Protein AF-A0AB33BSR8-F1 (afdb_monomer_lite)

Structure (mmCIF, N/CA/C/O backbone):
data_AF-A0AB33BSR8-F1
#
_entry.id   AF-A0AB33BSR8-F1
#
loop_
_atom_site.group_PDB
_atom_site.id
_atom_site.type_symbol
_atom_site.label_atom_id
_atom_site.label_alt_id
_atom_site.label_comp_id
_atom_site.label_asym_id
_atom_site.label_entity_id
_atom_site.label_seq_id
_atom_site.pdbx_PDB_ins_code
_atom_site.Cartn_x
_atom_site.Cartn_y
_atom_site.Cartn_z
_atom_site.occupancy
_atom_site.B_iso_or_equiv
_atom_site.auth_seq_id
_atom_site.auth_comp_id
_atom_site.auth_asym_id
_atom_site.auth_atom_id
_atom_site.pdbx_PDB_model_num
ATOM 1 N N . MET A 1 1 ? -10.341 -2.609 6.335 1.00 51.03 1 MET A N 1
ATOM 2 C CA . MET A 1 1 ? -9.520 -3.701 6.896 1.00 51.03 1 MET A CA 1
ATOM 3 C C . MET A 1 1 ? -8.114 -3.187 7.123 1.00 51.03 1 MET A C 1
ATOM 5 O O . MET A 1 1 ? -7.540 -2.626 6.200 1.00 51.03 1 MET A O 1
ATOM 9 N N . LYS A 1 2 ? -7.585 -3.305 8.340 1.00 53.81 2 LYS A N 1
ATOM 10 C CA . LYS A 1 2 ? -6.178 -3.012 8.643 1.00 53.81 2 LYS A CA 1
ATOM 11 C C . LYS A 1 2 ? -5.610 -4.165 9.456 1.00 53.81 2 LYS A C 1
ATOM 13 O O . LYS A 1 2 ? -6.333 -4.763 10.257 1.00 53.81 2 LYS A O 1
ATOM 18 N N . GLU A 1 3 ? -4.337 -4.477 9.235 1.00 43.38 3 GLU A N 1
ATOM 19 C CA . GLU A 1 3 ? -3.652 -5.488 10.028 1.00 43.38 3 GLU A CA 1
ATOM 20 C C . GLU A 1 3 ? -3.653 -5.116 11.518 1.00 43.38 3 GLU A C 1
ATOM 22 O O . GLU A 1 3 ? -3.563 -3.935 11.875 1.00 43.38 3 GLU A O 1
ATOM 27 N N . PRO A 1 4 ? -3.691 -6.113 12.414 1.00 48.81 4 PRO A N 1
ATOM 28 C CA . PRO A 1 4 ? -3.598 -5.917 13.853 1.00 48.81 4 PRO A CA 1
ATOM 29 C C . PRO A 1 4 ? -2.176 -5.548 14.322 1.00 48.81 4 PRO A C 1
ATOM 31 O O . PRO A 1 4 ? -1.739 -6.027 15.370 1.00 48.81 4 PRO A O 1
ATOM 34 N N . ALA A 1 5 ? -1.441 -4.709 13.585 1.00 53.91 5 ALA A N 1
ATOM 35 C CA . ALA A 1 5 ? -0.174 -4.170 14.064 1.00 53.91 5 ALA A CA 1
ATOM 36 C C . ALA A 1 5 ? -0.419 -3.410 15.381 1.00 53.91 5 ALA A C 1
ATOM 38 O O . ALA A 1 5 ? -1.367 -2.631 15.491 1.00 53.91 5 ALA A O 1
ATOM 39 N N . SER A 1 6 ? 0.421 -3.662 16.390 1.00 53.50 6 SER A N 1
ATOM 40 C CA . SER A 1 6 ? 0.258 -3.228 17.794 1.00 53.50 6 SER A CA 1
ATOM 41 C C . SER A 1 6 ? -0.182 -1.760 17.969 1.00 53.50 6 SER A C 1
ATOM 43 O O . SER A 1 6 ? -0.990 -1.441 18.841 1.00 53.50 6 SER A O 1
ATOM 45 N N . TYR A 1 7 ? 0.269 -0.865 17.084 1.00 58.41 7 TYR A N 1
ATOM 46 C CA . TYR A 1 7 ? -0.058 0.564 17.105 1.00 58.41 7 TYR A CA 1
ATOM 47 C C . TYR A 1 7 ? -1.512 0.899 16.729 1.00 58.41 7 TYR A C 1
ATOM 49 O O . TYR A 1 7 ? -2.033 1.909 17.191 1.00 58.41 7 TYR A O 1
ATOM 57 N N . HIS A 1 8 ? -2.189 0.064 15.935 1.00 55.81 8 HIS A N 1
ATOM 58 C CA . HIS A 1 8 ? -3.571 0.290 15.483 1.00 55.81 8 HIS A CA 1
ATOM 59 C C . HIS A 1 8 ? -4.634 -0.196 16.475 1.00 55.81 8 HIS A C 1
ATOM 61 O O . HIS A 1 8 ? -5.822 0.020 16.257 1.00 55.81 8 HIS A O 1
ATOM 67 N N . LYS A 1 9 ? -4.213 -0.858 17.559 1.00 60.19 9 LYS A N 1
ATOM 68 C CA . LYS A 1 9 ? -5.088 -1.344 18.636 1.00 60.19 9 LYS A CA 1
ATOM 69 C C . LYS A 1 9 ? -4.993 -0.508 19.907 1.00 60.19 9 LYS A C 1
ATOM 71 O O . LYS A 1 9 ? -5.578 -0.880 20.924 1.00 60.19 9 LYS A O 1
ATOM 76 N N . LYS A 1 10 ? -4.228 0.587 19.888 1.00 75.75 10 LYS A N 1
ATOM 77 C CA . LYS A 1 10 ? -4.178 1.463 21.050 1.00 75.75 10 LYS A CA 1
ATOM 78 C C . LYS A 1 10 ? -5.555 2.094 21.254 1.00 75.75 10 LYS A C 1
ATOM 80 O O . LYS A 1 10 ? -6.197 2.551 20.311 1.00 75.75 10 LYS A O 1
ATOM 85 N N . LYS A 1 11 ? -6.015 2.043 22.501 1.00 75.00 11 LYS A N 1
ATOM 86 C CA . LYS A 1 11 ? -7.369 2.431 22.896 1.00 75.00 11 LYS A CA 1
ATOM 87 C C . LYS A 1 11 ? -7.677 3.895 22.554 1.00 75.00 11 LYS A C 1
ATOM 89 O O . LYS A 1 11 ? -8.771 4.178 22.089 1.00 75.00 11 LYS A O 1
ATOM 94 N N . ASP A 1 12 ? -6.690 4.776 22.689 1.00 83.19 12 ASP A N 1
ATOM 95 C CA . ASP A 1 12 ? -6.765 6.194 22.316 1.00 83.19 12 ASP A CA 1
ATOM 96 C C . ASP A 1 12 ? -7.056 6.408 20.820 1.00 83.19 12 ASP A C 1
ATOM 98 O O . ASP A 1 12 ? -7.899 7.228 20.470 1.00 83.19 12 ASP A O 1
ATOM 102 N N . VAL A 1 13 ? -6.419 5.635 19.936 1.00 81.94 13 VAL A N 1
ATOM 103 C CA . VAL A 1 13 ? -6.642 5.710 18.482 1.00 81.94 13 VAL A CA 1
ATOM 104 C C . VAL A 1 13 ? -8.050 5.238 18.113 1.00 81.94 13 VAL A C 1
ATOM 106 O O . VAL A 1 13 ? -8.699 5.849 17.267 1.00 81.94 13 VAL A O 1
ATOM 109 N N . ILE A 1 14 ? -8.533 4.163 18.743 1.00 83.81 14 ILE A N 1
ATOM 110 C CA . ILE A 1 14 ? -9.886 3.638 18.498 1.00 83.81 14 ILE A CA 1
ATOM 111 C C . ILE A 1 14 ? -10.935 4.652 18.963 1.00 83.81 14 ILE A C 1
ATOM 113 O O . ILE A 1 14 ? -11.816 5.012 18.188 1.00 83.81 14 ILE A O 1
ATOM 117 N N . GLU A 1 15 ? -10.793 5.166 20.187 1.00 86.62 15 GLU A N 1
ATOM 118 C CA . GLU A 1 15 ? -11.706 6.161 20.758 1.00 86.62 15 GLU A CA 1
ATOM 119 C C . GLU A 1 15 ? -11.743 7.451 19.927 1.00 86.62 15 GLU A C 1
ATOM 121 O O . GLU A 1 15 ? -12.811 8.033 19.727 1.00 86.62 15 GLU A O 1
ATOM 126 N N . GLN A 1 16 ? -10.595 7.889 19.400 1.00 87.19 16 GLN A N 1
ATOM 127 C CA . GLN A 1 16 ? -10.535 9.044 18.510 1.00 87.19 16 GLN A CA 1
ATOM 128 C C . GLN A 1 16 ? -11.307 8.796 17.207 1.00 87.19 16 GLN A C 1
ATOM 130 O O . GLN A 1 16 ? -12.110 9.638 16.806 1.00 87.19 16 GLN A O 1
ATOM 135 N N . VAL A 1 17 ? -11.108 7.640 16.566 1.00 85.81 17 VAL A N 1
ATOM 136 C CA . VAL A 1 17 ? -11.798 7.297 15.313 1.00 85.81 17 VAL A CA 1
ATOM 137 C C . VAL A 1 17 ? -13.305 7.171 15.523 1.00 85.81 17 VAL A C 1
ATOM 139 O O . VAL A 1 17 ? -14.065 7.724 14.735 1.00 85.81 17 VAL A O 1
ATOM 142 N N . GLU A 1 18 ? -13.753 6.506 16.588 1.00 87.06 18 GLU A N 1
ATOM 143 C CA . GLU A 1 18 ? -15.183 6.372 16.897 1.00 87.06 18 GLU A CA 1
ATOM 144 C C . GLU A 1 18 ? -15.849 7.731 17.157 1.00 87.06 18 GLU A C 1
ATOM 146 O O . GLU A 1 18 ? -16.993 7.953 16.757 1.00 87.06 18 GLU A O 1
ATOM 151 N N . LYS A 1 19 ? -15.124 8.665 17.787 1.00 90.25 19 LYS A N 1
ATOM 152 C CA . LYS A 1 19 ? -15.612 10.020 18.062 1.00 90.25 19 LYS A CA 1
ATOM 153 C C . LYS A 1 19 ? -15.665 10.897 16.810 1.00 90.25 19 LYS A C 1
ATOM 155 O O . LYS A 1 19 ? -16.626 11.643 16.632 1.00 90.25 19 LYS A O 1
ATOM 160 N N . GLU A 1 20 ? -14.620 10.869 15.988 1.00 93.06 20 GLU A N 1
ATOM 161 C CA . GLU A 1 20 ? -14.474 11.766 14.833 1.00 93.06 20 GLU A CA 1
ATOM 162 C C . GLU A 1 20 ? -15.189 11.242 13.582 1.00 93.06 20 GLU A C 1
ATOM 164 O O . GLU A 1 20 ? -15.625 12.028 12.742 1.00 93.06 20 GLU A O 1
ATOM 169 N N . LEU A 1 21 ? -15.337 9.921 13.460 1.00 90.56 21 LEU A N 1
ATOM 170 C CA . LEU A 1 21 ? -15.870 9.245 12.279 1.00 90.56 21 LEU A CA 1
ATOM 171 C C . LEU A 1 21 ? -16.991 8.267 12.676 1.00 90.56 21 LEU A C 1
ATOM 173 O O . LEU A 1 21 ? -16.886 7.070 12.408 1.00 90.56 21 LEU A O 1
ATOM 177 N N . PRO A 1 22 ? -18.107 8.753 13.257 1.00 88.81 22 PRO A N 1
ATOM 178 C CA . PRO A 1 22 ? -19.159 7.893 13.816 1.00 88.81 22 PRO A CA 1
ATOM 179 C C . PRO A 1 22 ? -19.870 7.019 12.771 1.00 88.81 22 PRO A C 1
ATOM 181 O O . PRO A 1 22 ? -20.509 6.030 13.114 1.00 88.81 22 PRO A O 1
ATOM 184 N N . ASN A 1 23 ? -19.751 7.368 11.486 1.00 93.00 23 ASN A N 1
ATOM 185 C CA . ASN A 1 23 ? -20.320 6.607 10.373 1.00 93.00 23 ASN A CA 1
ATOM 186 C C . ASN A 1 23 ? -19.350 5.555 9.800 1.00 93.00 23 ASN A C 1
ATOM 188 O O . ASN A 1 23 ? -19.674 4.905 8.807 1.00 93.00 23 ASN A O 1
ATOM 192 N N . ILE A 1 24 ? -18.156 5.398 10.381 1.00 87.19 24 ILE A N 1
ATOM 193 C CA . ILE A 1 24 ? -17.150 4.423 9.954 1.00 87.19 24 ILE A CA 1
ATOM 194 C C . ILE A 1 24 ? -17.007 3.353 11.029 1.00 87.19 24 ILE A C 1
ATOM 196 O O . ILE A 1 24 ? -16.717 3.638 12.187 1.00 87.19 24 ILE A O 1
ATOM 200 N N . ARG A 1 25 ? -17.152 2.091 10.622 1.00 85.25 25 ARG A N 1
ATOM 201 C CA . ARG A 1 25 ? -16.905 0.940 11.489 1.00 85.25 25 ARG A CA 1
ATOM 202 C C . ARG A 1 25 ? -15.491 0.411 11.279 1.00 85.25 25 ARG A C 1
ATOM 204 O O . ARG A 1 25 ? -15.085 0.126 10.152 1.00 85.25 25 ARG A O 1
ATOM 211 N N . LEU A 1 26 ? -14.754 0.247 12.372 1.00 84.00 26 LEU A N 1
ATOM 212 C CA . LEU A 1 26 ? -13.450 -0.405 12.355 1.00 84.00 26 LEU A CA 1
ATOM 213 C C . LEU A 1 26 ? -13.618 -1.927 12.319 1.00 84.00 26 LEU A C 1
ATOM 215 O O . LEU A 1 26 ? -14.213 -2.519 13.214 1.00 84.00 26 LEU A O 1
ATOM 219 N N . GLU A 1 27 ? -13.061 -2.550 11.282 1.00 82.31 27 GLU A N 1
ATOM 220 C CA . GLU A 1 27 ? -13.003 -4.005 11.122 1.00 82.31 27 GLU A CA 1
ATOM 221 C C . GLU A 1 27 ? -11.554 -4.476 11.274 1.00 82.31 27 GLU A C 1
ATOM 223 O O . GLU A 1 27 ? -10.662 -4.048 10.522 1.00 82.31 27 GLU A O 1
ATOM 228 N N . PHE A 1 28 ? -11.327 -5.360 12.247 1.00 80.44 28 PHE A N 1
ATOM 229 C CA . PHE A 1 28 ? -10.016 -5.931 12.540 1.00 80.44 28 PHE A CA 1
ATOM 230 C C . PHE A 1 28 ? -9.873 -7.296 11.881 1.00 80.44 28 PHE A C 1
ATOM 232 O O . PHE A 1 28 ? -10.680 -8.197 12.101 1.00 80.44 28 PHE A O 1
ATOM 239 N N . LEU A 1 29 ? -8.807 -7.449 11.102 1.00 76.00 29 LEU A N 1
ATOM 240 C CA . LEU A 1 29 ? -8.451 -8.732 10.518 1.00 76.00 29 LEU A CA 1
ATOM 241 C C . LEU A 1 29 ? -7.919 -9.704 11.582 1.00 76.00 29 LEU A C 1
ATOM 243 O O . LEU A 1 29 ? -7.302 -9.258 12.562 1.00 76.00 29 LEU A O 1
ATOM 247 N N . PRO A 1 30 ? -8.097 -11.025 11.386 1.00 77.06 30 PRO A N 1
ATOM 248 C CA . PRO A 1 30 ? -7.387 -12.019 12.178 1.00 77.06 30 PRO A CA 1
ATOM 249 C C . PRO A 1 30 ? -5.867 -11.824 12.053 1.00 77.06 30 PRO A C 1
ATOM 251 O O . PRO A 1 30 ? -5.366 -11.2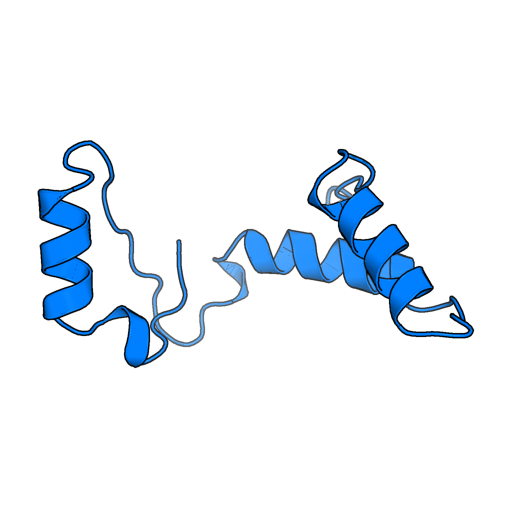23 11.101 1.00 77.06 30 PRO A O 1
ATOM 254 N N . ALA A 1 31 ? -5.110 -12.302 13.041 1.00 73.81 31 ALA A N 1
ATOM 255 C CA . ALA A 1 31 ? -3.652 -12.229 12.979 1.00 73.81 31 ALA A CA 1
ATOM 256 C C . ALA A 1 31 ? -3.116 -13.046 11.791 1.00 73.81 31 ALA A C 1
ATOM 258 O O . ALA A 1 31 ? -3.680 -14.088 11.460 1.00 73.81 31 ALA A O 1
ATOM 259 N N . TYR A 1 32 ? -2.022 -12.577 11.177 1.00 66.75 32 TYR A N 1
ATOM 260 C CA . TYR A 1 32 ? -1.335 -13.264 10.073 1.00 66.75 32 TYR A CA 1
ATOM 261 C C . TYR A 1 32 ? -2.262 -13.638 8.906 1.00 66.75 32 TYR A C 1
ATOM 263 O O . TYR A 1 32 ? -2.171 -14.726 8.352 1.00 66.75 32 TYR A O 1
ATOM 271 N N . SER A 1 33 ? -3.181 -12.735 8.560 1.00 74.44 33 SER A N 1
ATOM 272 C CA . SER A 1 33 ? -4.191 -12.924 7.511 1.00 74.44 33 SER A CA 1
ATOM 273 C C . SER A 1 33 ? -4.004 -11.929 6.352 1.00 74.44 33 SER A C 1
ATOM 275 O O . SER A 1 33 ? -4.942 -11.186 6.049 1.00 74.44 33 SER A O 1
ATOM 277 N N . PRO A 1 34 ? -2.809 -11.868 5.724 1.00 68.88 34 PRO A N 1
ATOM 278 C CA . PRO A 1 34 ? -2.527 -10.918 4.646 1.00 68.88 34 PRO A CA 1
ATOM 279 C C . PRO A 1 34 ? -3.441 -11.151 3.437 1.00 68.88 34 PRO A C 1
ATOM 281 O O . PRO A 1 34 ? -3.946 -10.191 2.867 1.00 68.88 34 PRO A O 1
ATOM 284 N N . ASP A 1 35 ? -3.778 -12.409 3.136 1.00 71.12 35 ASP A N 1
ATOM 285 C CA . ASP A 1 35 ? -4.650 -12.787 2.012 1.00 71.12 35 ASP A CA 1
ATOM 286 C C . ASP A 1 35 ? -6.070 -12.202 2.112 1.00 71.12 35 ASP A C 1
ATOM 288 O O . ASP A 1 35 ? -6.772 -12.066 1.114 1.00 71.12 35 ASP A O 1
ATOM 292 N N . TYR A 1 36 ? -6.504 -11.824 3.319 1.00 71.88 36 TYR A N 1
ATOM 293 C CA . TYR A 1 36 ? -7.800 -11.183 3.540 1.00 71.88 36 TYR A CA 1
ATOM 294 C C . TYR A 1 36 ? -7.747 -9.661 3.379 1.00 71.88 36 TYR A C 1
ATOM 296 O O . TYR A 1 36 ? -8.787 -9.006 3.408 1.00 71.88 36 TYR A O 1
ATOM 304 N N . ASN A 1 37 ? -6.562 -9.068 3.233 1.00 80.88 37 ASN A N 1
ATOM 305 C CA . ASN A 1 37 ? -6.395 -7.632 3.107 1.00 80.88 37 ASN A CA 1
ATOM 306 C C . ASN A 1 37 ? -6.251 -7.238 1.633 1.00 80.88 37 ASN A C 1
ATOM 308 O O . ASN A 1 37 ? -5.203 -7.434 1.030 1.00 80.88 37 ASN A O 1
ATOM 312 N N . LEU A 1 38 ? -7.282 -6.603 1.067 1.00 82.25 38 LEU A N 1
ATOM 313 C CA . LEU A 1 38 ? -7.289 -6.160 -0.337 1.00 82.25 38 LEU A CA 1
ATOM 314 C C . LEU A 1 38 ? -6.084 -5.283 -0.723 1.00 82.25 38 LEU A C 1
ATOM 316 O O . LEU A 1 38 ? -5.722 -5.226 -1.895 1.00 82.25 38 LEU A O 1
ATOM 320 N N . ILE A 1 39 ? -5.443 -4.611 0.241 1.00 85.81 39 ILE A N 1
ATOM 321 C CA . ILE A 1 39 ? -4.238 -3.819 -0.033 1.00 85.81 39 ILE A CA 1
ATOM 322 C C . ILE A 1 39 ? -3.052 -4.685 -0.487 1.00 85.81 39 ILE A C 1
ATOM 324 O O . ILE A 1 39 ? -2.200 -4.192 -1.220 1.00 85.81 39 ILE A O 1
ATOM 328 N N . GLU A 1 40 ? -3.001 -5.963 -0.100 1.00 84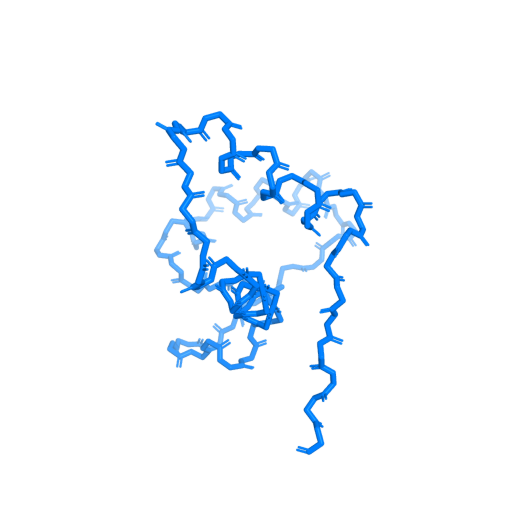.88 40 GLU A N 1
ATOM 329 C CA . GLU A 1 40 ? -1.952 -6.888 -0.539 1.00 84.88 40 GLU A CA 1
ATOM 330 C C . GLU A 1 40 ? -2.046 -7.147 -2.040 1.00 84.88 40 GLU A C 1
ATOM 332 O O . GLU A 1 40 ? -1.022 -7.152 -2.716 1.00 84.88 40 GLU A O 1
ATOM 337 N N . LEU A 1 41 ? -3.264 -7.259 -2.586 1.00 87.00 41 LEU A N 1
ATOM 338 C CA . LEU A 1 41 ? -3.480 -7.359 -4.030 1.00 87.00 41 LEU A CA 1
ATOM 339 C C . LEU A 1 41 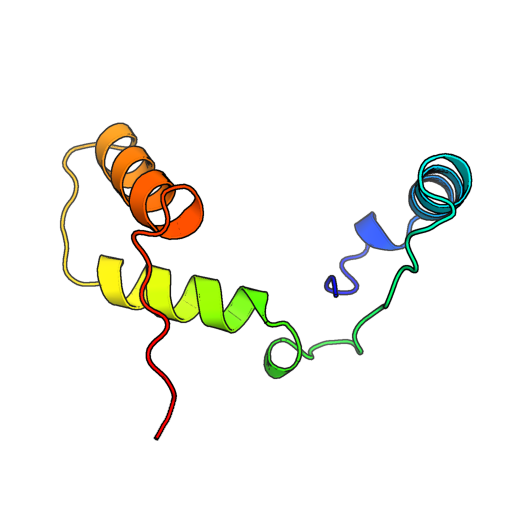? -2.966 -6.109 -4.750 1.00 87.00 41 LEU A C 1
ATOM 341 O O . LEU A 1 41 ? -2.188 -6.210 -5.696 1.00 87.00 41 LEU A O 1
ATOM 345 N N . VAL A 1 42 ? -3.336 -4.925 -4.255 1.00 90.12 42 VAL A N 1
ATOM 346 C CA . VAL A 1 42 ? -2.880 -3.644 -4.817 1.00 90.12 42 VAL A CA 1
ATOM 347 C C . VAL A 1 42 ? -1.350 -3.564 -4.823 1.00 90.12 42 VAL A C 1
ATOM 349 O O . VAL A 1 42 ? -0.746 -3.232 -5.846 1.00 90.12 42 VAL A O 1
ATOM 352 N N . TRP A 1 43 ? -0.702 -3.911 -3.708 1.00 90.06 43 TRP A N 1
ATOM 353 C CA . TRP A 1 43 ? 0.757 -3.901 -3.613 1.00 90.06 43 TRP A CA 1
ATOM 354 C C . TRP A 1 43 ? 1.425 -4.982 -4.451 1.00 90.06 43 TRP A C 1
ATOM 356 O O . TRP A 1 43 ? 2.514 -4.745 -4.972 1.00 90.06 43 TRP A O 1
ATOM 366 N N . HIS A 1 44 ? 0.815 -6.157 -4.578 1.00 89.38 44 HIS A N 1
ATOM 367 C CA . HIS A 1 44 ? 1.316 -7.220 -5.435 1.00 89.38 44 HIS A CA 1
ATOM 368 C C . HIS A 1 44 ? 1.355 -6.753 -6.892 1.00 89.38 44 HIS A C 1
ATOM 370 O O . HIS A 1 44 ? 2.434 -6.727 -7.480 1.00 89.38 44 HIS A O 1
ATOM 376 N N . SER A 1 45 ? 0.227 -6.272 -7.423 1.00 90.44 45 SER A N 1
ATOM 377 C CA . SER A 1 45 ? 0.134 -5.787 -8.805 1.00 90.44 45 SER A CA 1
ATOM 378 C C . SER A 1 45 ? 1.057 -4.590 -9.064 1.00 90.44 45 SER A C 1
ATOM 380 O O . SER A 1 45 ? 1.731 -4.532 -10.093 1.00 90.44 45 SER A O 1
ATOM 382 N N . ALA A 1 46 ? 1.158 -3.648 -8.118 1.00 93.19 46 ALA A N 1
ATOM 383 C CA . ALA A 1 46 ? 2.067 -2.510 -8.254 1.00 93.19 46 ALA A CA 1
ATOM 384 C C . ALA A 1 46 ? 3.542 -2.945 -8.276 1.00 93.19 46 ALA A C 1
ATOM 386 O O . ALA A 1 46 ? 4.317 -2.473 -9.110 1.00 93.19 46 ALA A O 1
ATOM 387 N N . LYS A 1 47 ? 3.943 -3.869 -7.392 1.00 91.69 47 LYS A N 1
ATOM 388 C CA . LYS A 1 47 ? 5.314 -4.402 -7.374 1.00 91.69 47 LYS A CA 1
ATOM 389 C C . LYS A 1 47 ? 5.628 -5.207 -8.624 1.00 91.69 47 LYS A C 1
ATOM 391 O O . LYS A 1 47 ? 6.730 -5.071 -9.134 1.00 91.69 47 LYS A O 1
ATOM 396 N N . GLU A 1 48 ? 4.689 -6.006 -9.121 1.00 92.50 48 GLU A N 1
ATOM 397 C CA . GLU A 1 48 ? 4.860 -6.777 -10.353 1.00 92.50 48 GLU A CA 1
ATOM 398 C C . GLU A 1 48 ? 5.125 -5.859 -11.549 1.00 92.50 48 GLU A C 1
ATOM 400 O O . GLU A 1 48 ? 6.083 -6.072 -12.291 1.00 92.50 48 GLU A O 1
ATOM 405 N N . TYR A 1 49 ? 4.357 -4.770 -11.672 1.00 91.38 49 TYR A N 1
ATOM 406 C CA . TYR A 1 49 ? 4.627 -3.728 -12.659 1.00 91.38 49 TYR A CA 1
ATOM 407 C C . TYR A 1 49 ? 6.057 -3.185 -12.489 1.00 91.38 49 TYR A C 1
ATOM 409 O O . TYR A 1 49 ? 6.823 -3.100 -13.446 1.00 91.38 49 TYR A O 1
ATOM 417 N N . ILE A 1 50 ? 6.465 -2.850 -11.269 1.00 94.06 50 ILE A N 1
ATOM 418 C CA . ILE A 1 50 ? 7.789 -2.274 -10.991 1.00 94.06 50 ILE A CA 1
ATOM 419 C C . ILE A 1 50 ? 8.945 -3.276 -11.213 1.00 94.06 50 ILE A C 1
ATOM 421 O O . ILE A 1 50 ? 10.041 -2.845 -11.565 1.00 94.06 50 ILE A O 1
ATOM 425 N N . ALA A 1 51 ? 8.717 -4.587 -11.069 1.00 89.62 51 ALA A N 1
ATOM 426 C CA . ALA A 1 51 ? 9.736 -5.626 -10.856 1.00 89.62 51 ALA A CA 1
ATOM 427 C C . ALA A 1 51 ? 10.802 -5.815 -11.956 1.00 89.62 51 ALA A C 1
ATOM 429 O O . ALA A 1 51 ? 11.728 -6.592 -11.759 1.00 89.62 51 ALA A O 1
ATOM 430 N N . ASN A 1 52 ? 10.726 -5.114 -13.085 1.00 88.25 52 ASN A N 1
ATOM 431 C CA . ASN A 1 52 ? 11.713 -5.201 -14.170 1.00 88.25 52 ASN A CA 1
ATOM 432 C C . ASN A 1 52 ? 12.060 -3.823 -14.751 1.00 88.25 52 ASN A C 1
ATOM 434 O O . ASN A 1 52 ? 12.310 -3.683 -15.949 1.00 88.25 52 ASN A O 1
ATOM 438 N N . ARG A 1 53 ? 12.008 -2.786 -13.912 1.00 94.00 53 ARG A N 1
ATOM 439 C CA . ARG A 1 53 ? 12.332 -1.412 -14.290 1.00 94.00 53 ARG A CA 1
ATOM 440 C C . ARG A 1 53 ? 13.442 -0.870 -13.408 1.00 94.00 53 ARG A C 1
ATOM 442 O O . ARG A 1 53 ? 13.457 -1.109 -12.204 1.00 94.00 53 ARG A O 1
ATOM 449 N N . GLU A 1 54 ? 14.341 -0.120 -14.025 1.00 94.62 54 GLU A N 1
ATOM 450 C CA . GLU A 1 54 ? 15.354 0.658 -13.322 1.00 94.62 54 GLU A CA 1
ATOM 451 C C . GLU A 1 54 ? 14.890 2.111 -13.216 1.00 94.62 54 GLU A C 1
ATOM 453 O O . GLU A 1 54 ? 14.216 2.626 -14.109 1.00 94.62 54 GLU A O 1
ATOM 458 N N . PHE A 1 55 ? 15.242 2.750 -12.105 1.00 96.44 55 PHE A N 1
ATOM 459 C CA . PHE A 1 55 ? 14.967 4.156 -11.834 1.00 96.44 55 PHE A CA 1
ATOM 460 C C . PHE A 1 55 ? 16.289 4.816 -11.476 1.00 96.44 55 PHE A C 1
ATOM 462 O O . PHE A 1 55 ? 17.048 4.271 -10.668 1.00 96.44 55 PHE A O 1
ATOM 469 N N . GLU A 1 56 ? 16.570 5.980 -12.050 1.00 96.50 56 GLU A N 1
ATOM 470 C CA . GLU A 1 56 ? 17.837 6.678 -11.817 1.00 96.50 56 GLU A CA 1
ATOM 471 C C . GLU A 1 56 ? 17.886 7.297 -10.415 1.00 96.50 56 GLU A C 1
ATOM 473 O O . GLU A 1 56 ? 18.956 7.503 -9.840 1.00 96.50 56 GLU A O 1
ATOM 478 N N . ASN A 1 57 ? 16.715 7.605 -9.854 1.00 97.44 57 ASN A N 1
ATOM 479 C CA . ASN A 1 57 ? 16.561 8.281 -8.575 1.00 97.44 57 ASN A CA 1
ATOM 480 C C . ASN A 1 57 ? 15.222 7.933 -7.905 1.00 97.44 57 ASN A C 1
ATOM 482 O O . ASN A 1 57 ? 14.345 7.271 -8.466 1.00 97.44 57 ASN A O 1
ATOM 486 N N . LYS A 1 58 ? 15.073 8.380 -6.656 1.00 96.94 58 LYS A N 1
ATOM 487 C CA . LYS A 1 58 ? 13.872 8.131 -5.854 1.00 96.94 58 LYS A CA 1
ATOM 488 C C . LYS A 1 58 ? 12.651 8.852 -6.433 1.00 96.94 58 LYS A C 1
ATOM 490 O O . LYS A 1 58 ? 11.549 8.312 -6.373 1.00 96.94 58 LYS A O 1
ATOM 495 N N . GLU A 1 59 ? 12.835 10.050 -6.976 1.00 97.88 59 GLU A N 1
ATOM 496 C CA . GLU A 1 59 ? 11.764 10.892 -7.506 1.00 97.88 59 GLU A CA 1
ATOM 497 C C . GLU A 1 59 ? 11.064 10.232 -8.703 1.00 97.88 59 GLU A C 1
ATOM 499 O O . GLU A 1 59 ? 9.849 10.348 -8.856 1.00 97.88 59 GLU A O 1
ATOM 504 N N . GLU A 1 60 ? 11.801 9.501 -9.537 1.00 97.56 60 GLU A N 1
ATOM 505 C CA . GLU A 1 60 ? 11.237 8.712 -10.633 1.00 97.56 60 GLU A CA 1
ATOM 506 C C . GLU A 1 60 ? 10.388 7.545 -10.138 1.00 97.56 60 GLU A C 1
ATOM 508 O O . GLU A 1 60 ? 9.266 7.357 -10.617 1.00 97.56 60 GLU A O 1
ATOM 513 N N . LEU A 1 61 ? 10.880 6.802 -9.143 1.00 96.81 61 LEU A N 1
ATOM 514 C CA . LEU A 1 61 ? 10.096 5.743 -8.513 1.00 96.81 61 LEU A CA 1
ATOM 515 C C . LEU A 1 61 ? 8.820 6.318 -7.879 1.00 96.81 61 LEU A C 1
ATOM 517 O O . LEU A 1 61 ? 7.739 5.759 -8.054 1.00 96.81 61 LEU A O 1
ATOM 521 N N . GLU A 1 62 ? 8.919 7.454 -7.187 1.00 97.31 62 GLU A N 1
ATOM 522 C CA . GLU A 1 62 ? 7.777 8.123 -6.560 1.00 97.31 62 GLU A CA 1
ATOM 523 C C . GLU A 1 62 ? 6.723 8.562 -7.585 1.00 97.31 62 GLU A C 1
ATOM 525 O O . GLU A 1 62 ? 5.527 8.363 -7.358 1.00 97.31 62 GLU A O 1
ATOM 530 N N . LYS A 1 63 ? 7.141 9.100 -8.738 1.00 97.06 63 LYS A N 1
ATOM 531 C CA . LYS A 1 63 ? 6.222 9.433 -9.839 1.00 97.06 63 LYS A CA 1
ATOM 532 C C . LYS A 1 63 ? 5.470 8.203 -10.335 1.00 97.06 63 LYS A C 1
ATOM 534 O O . LYS A 1 63 ? 4.252 8.260 -10.472 1.00 97.06 63 LYS A O 1
ATOM 539 N N . VAL A 1 64 ? 6.169 7.089 -10.555 1.00 96.38 64 VAL A N 1
ATOM 540 C CA . VAL A 1 64 ? 5.527 5.847 -11.008 1.00 96.38 64 VAL A CA 1
ATOM 541 C C . VAL A 1 64 ? 4.570 5.298 -9.953 1.00 96.38 64 VAL A C 1
ATOM 543 O O . VAL A 1 64 ? 3.449 4.924 -10.288 1.00 96.38 64 VAL A O 1
ATOM 546 N N . VAL A 1 65 ? 4.951 5.298 -8.676 1.00 95.62 65 VAL A N 1
ATOM 547 C CA . VAL A 1 65 ? 4.064 4.851 -7.592 1.00 95.62 65 VAL A CA 1
ATOM 548 C C . VAL A 1 65 ? 2.807 5.725 -7.504 1.00 95.62 65 VAL A C 1
ATOM 550 O O . VAL A 1 65 ? 1.709 5.185 -7.378 1.00 95.62 65 VAL A O 1
ATOM 553 N N . ASN A 1 66 ? 2.935 7.051 -7.629 1.00 96.50 66 ASN A N 1
ATOM 554 C CA . ASN A 1 66 ? 1.786 7.961 -7.656 1.00 96.50 66 ASN A CA 1
A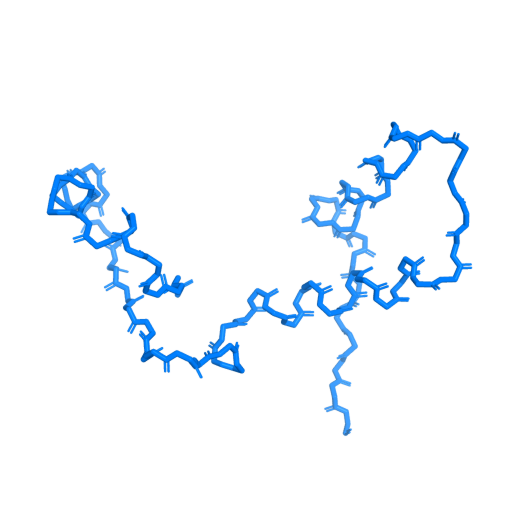TOM 555 C C . ASN A 1 66 ? 0.870 7.702 -8.854 1.00 96.50 66 ASN A C 1
ATOM 557 O O . ASN A 1 66 ? -0.343 7.592 -8.677 1.00 96.50 66 ASN A O 1
ATOM 561 N N . GLN A 1 67 ? 1.441 7.530 -10.046 1.00 95.88 67 GLN A N 1
ATOM 562 C CA . GLN A 1 67 ? 0.671 7.213 -11.244 1.00 95.88 67 GLN A CA 1
ATOM 563 C C . GLN A 1 67 ? -0.158 5.932 -11.049 1.00 95.88 67 GLN A C 1
ATOM 565 O O . GLN A 1 67 ? -1.346 5.888 -11.372 1.00 95.88 67 GLN A O 1
ATOM 570 N N . LEU A 1 68 ? 0.454 4.884 -10.492 1.00 94.38 68 LEU A N 1
ATOM 571 C CA . LEU A 1 68 ? -0.215 3.604 -10.270 1.00 94.38 68 LEU A CA 1
ATOM 572 C C . LEU A 1 68 ? -1.314 3.706 -9.207 1.00 94.38 68 LEU A C 1
ATOM 574 O O . LEU A 1 68 ? -2.440 3.278 -9.449 1.00 94.38 68 LEU A O 1
ATOM 578 N N . LEU A 1 69 ? -0.997 4.260 -8.035 1.00 93.19 69 LEU A N 1
ATOM 579 C CA . LEU A 1 69 ? -1.853 4.144 -6.851 1.00 93.19 69 LEU A CA 1
ATOM 580 C C . LEU A 1 69 ? -2.848 5.295 -6.680 1.00 93.19 69 LEU A C 1
ATOM 582 O O . LEU A 1 69 ? -3.881 5.100 -6.044 1.00 93.19 69 LEU A O 1
ATOM 586 N N . ASN A 1 70 ? -2.558 6.471 -7.245 1.00 93.06 70 ASN A N 1
ATOM 587 C CA . ASN A 1 70 ? -3.344 7.688 -7.025 1.00 93.06 70 ASN A CA 1
ATOM 588 C C . ASN A 1 70 ? -3.996 8.229 -8.307 1.00 93.06 70 ASN A C 1
ATOM 590 O O . ASN A 1 70 ? -5.032 8.884 -8.225 1.00 93.06 70 ASN A O 1
ATOM 594 N N . GLU A 1 71 ? -3.432 7.944 -9.485 1.00 94.56 71 GLU A N 1
ATOM 595 C CA . GLU A 1 71 ? -3.921 8.477 -10.770 1.00 94.56 71 GLU A CA 1
ATOM 596 C C . GLU A 1 71 ? -4.687 7.440 -11.609 1.00 94.56 71 GLU A C 1
ATOM 598 O O . GLU A 1 71 ? -5.024 7.689 -12.765 1.00 94.56 71 GLU A O 1
ATOM 603 N N . GLY A 1 72 ? -4.987 6.269 -11.035 1.00 89.44 72 GLY A N 1
ATOM 604 C CA . GLY A 1 72 ? -5.731 5.204 -11.717 1.00 89.44 72 GLY A CA 1
ATOM 605 C C . GLY A 1 72 ? -4.916 4.442 -12.767 1.00 89.44 72 GLY A C 1
ATOM 606 O O . GLY A 1 72 ? -5.495 3.763 -13.611 1.00 89.44 72 GLY A O 1
ATOM 607 N N . GLY A 1 73 ? -3.583 4.543 -12.732 1.00 89.94 73 GLY A N 1
ATOM 608 C CA . GLY A 1 73 ? -2.690 3.850 -13.661 1.00 89.94 73 GLY A CA 1
ATOM 609 C C . GLY A 1 73 ? -2.511 2.355 -13.378 1.00 89.94 73 GLY A C 1
ATOM 610 O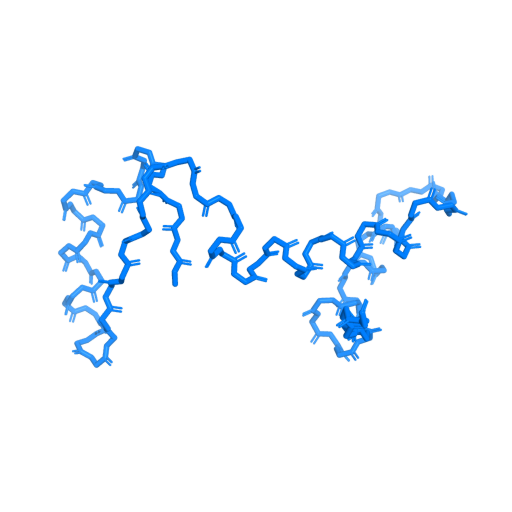 O . GLY A 1 73 ? -1.937 1.652 -14.208 1.00 89.94 73 GLY A O 1
ATOM 611 N N . LEU A 1 74 ? -2.971 1.856 -12.226 1.00 90.50 74 LEU A N 1
ATOM 612 C CA . LEU A 1 74 ? -2.888 0.440 -11.878 1.00 90.50 74 LEU A CA 1
ATOM 613 C C . LEU A 1 74 ? -4.100 -0.332 -12.411 1.00 90.50 74 LEU A C 1
ATOM 615 O O . LEU A 1 74 ? -5.218 -0.177 -11.922 1.00 90.50 74 LEU A O 1
ATOM 619 N N . ALA A 1 75 ? -3.857 -1.225 -13.368 1.00 85.75 75 ALA A N 1
ATOM 620 C CA . ALA A 1 75 ? -4.799 -2.286 -13.696 1.00 85.75 75 ALA A CA 1
ATOM 621 C C . ALA A 1 75 ? -4.601 -3.442 -12.709 1.00 85.75 75 ALA A C 1
ATOM 623 O O . ALA A 1 75 ? -3.503 -3.992 -12.609 1.00 85.75 75 ALA A O 1
ATOM 624 N N . LEU A 1 76 ? -5.657 -3.808 -11.981 1.00 81.12 76 LEU A N 1
ATOM 625 C CA . LEU A 1 76 ? -5.662 -5.051 -11.219 1.00 81.12 76 LEU A CA 1
ATOM 626 C C . LEU A 1 76 ? -5.838 -6.188 -12.223 1.00 81.12 76 LEU A C 1
ATOM 628 O O . LEU A 1 76 ? -6.832 -6.231 -12.946 1.00 81.12 76 LEU A O 1
ATOM 632 N N . LEU A 1 77 ? -4.844 -7.065 -12.314 1.00 63.41 77 LEU A N 1
ATOM 633 C CA . LEU A 1 77 ? -4.992 -8.295 -13.075 1.00 63.41 77 LEU A CA 1
ATOM 634 C C . LEU A 1 77 ? -5.932 -9.197 -12.273 1.00 63.41 77 LEU A C 1
ATOM 636 O O . LEU A 1 77 ? -5.591 -9.621 -11.169 1.00 63.41 77 LEU A O 1
ATOM 640 N N . ASP A 1 78 ? -7.131 -9.436 -12.803 1.00 55.50 78 ASP A N 1
ATOM 641 C CA . ASP A 1 78 ? -8.025 -10.458 -12.271 1.00 55.50 78 ASP A CA 1
ATOM 642 C C . ASP A 1 78 ? -7.293 -11.806 -12.327 1.00 55.50 78 ASP A C 1
ATOM 644 O O .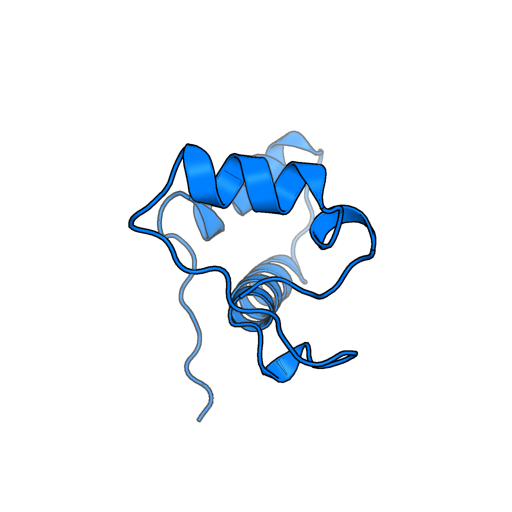 ASP A 1 78 ? -6.817 -12.225 -13.386 1.00 55.50 78 ASP A O 1
ATOM 648 N N . PHE A 1 79 ? -7.181 -12.483 -11.184 1.00 51.94 79 PHE A N 1
ATOM 649 C CA . PHE A 1 79 ? -6.726 -13.868 -11.146 1.00 51.94 79 PHE A CA 1
ATOM 650 C C . PHE A 1 79 ? -7.755 -14.729 -11.894 1.00 51.94 79 PHE A C 1
ATOM 652 O O . PHE A 1 79 ? -8.885 -14.887 -11.427 1.00 51.94 79 PHE A O 1
ATOM 659 N N . VAL A 1 80 ? -7.367 -15.259 -13.058 1.00 41.84 80 VAL A N 1
ATOM 660 C CA . VAL A 1 80 ? -7.971 -16.477 -13.628 1.00 41.84 80 VAL A CA 1
ATOM 661 C C . VAL A 1 80 ? -7.431 -17.681 -12.871 1.00 41.84 80 VAL A C 1
ATOM 663 O O . VAL A 1 80 ? -6.202 -17.709 -12.631 1.00 41.84 80 VAL A O 1
#

InterPro domains:
  IPR036397 Ribonuclease H superfamily [G3DSA:3.30.420.10] (1-73)
  IPR038717 Tc1-like transposase, DDE domain [PF13358] (5-61)

Radius of gyration: 16.54 Å; chains: 1; bounding box: 38×28×37 Å

Sequence (80 aa):
MKEPASYHKKKDVIEQVEKELPNIRLEFLPAYSPDYNLIELVWHSAKEYIANREFENKEELEKVVNQLLNEGGLALLDFV

Secondary structure (DSSP, 8-state):
-B---GGGG-HHHHHHHHHH-TT----BPPTT-GGG-HHHHHHHHHHHHHTT---SSHHHHHHHHHHHHTSS--------

Foldseek 3Di:
DDEVDVVCPPPVNVVVCCVVPVVDDDDYDDHPPVVPDVVNLLVVQLCVVVVPDDDPDPVRVVVSVCCCPPVVNGDRDPDD

Organism: NCBI:txid1903187

pLDDT: mean 82.16, std 14.82, range [41.84, 97.88]